Protein AF-A0A235BQT8-F1 (afdb_monomer_lite)

pLDDT: mean 84.84, std 7.15, range [52.06, 92.62]

Structure (mmCIF, N/CA/C/O backbone):
data_AF-A0A235BQT8-F1
#
_entry.id   AF-A0A235BQT8-F1
#
loop_
_atom_site.group_PDB
_atom_site.id
_atom_site.type_symbol
_atom_site.label_atom_id
_atom_site.label_alt_id
_atom_site.label_comp_id
_atom_site.label_asym_id
_atom_site.label_entity_id
_atom_site.label_seq_id
_atom_site.pdbx_PDB_ins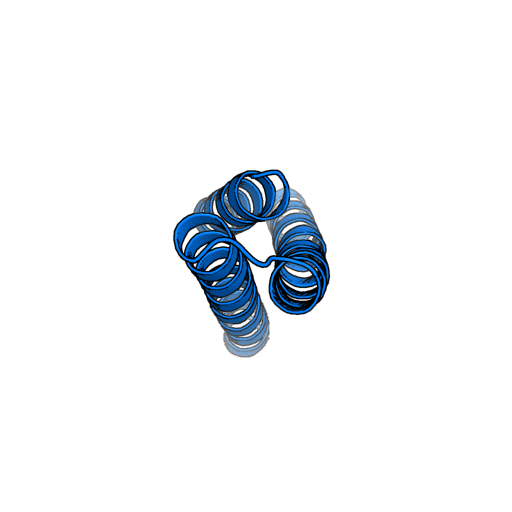_code
_atom_site.Cartn_x
_atom_site.Cartn_y
_atom_site.Cartn_z
_atom_site.occupancy
_atom_site.B_iso_or_equiv
_atom_site.auth_seq_id
_atom_site.auth_comp_id
_atom_site.auth_asym_id
_atom_site.auth_atom_id
_atom_site.pdbx_PDB_model_num
ATOM 1 N N . MET A 1 1 ? -8.854 6.653 10.261 1.00 60.28 1 MET A N 1
ATOM 2 C CA . MET A 1 1 ? -8.581 7.701 9.244 1.00 60.28 1 MET A CA 1
ATOM 3 C C . MET A 1 1 ? -7.223 7.502 8.583 1.00 60.28 1 MET A C 1
ATOM 5 O O . MET A 1 1 ? -7.165 7.599 7.368 1.00 60.28 1 MET A O 1
ATOM 9 N N . ARG A 1 2 ? -6.165 7.170 9.343 1.00 73.12 2 ARG A N 1
ATOM 10 C CA . ARG A 1 2 ? -4.819 6.906 8.804 1.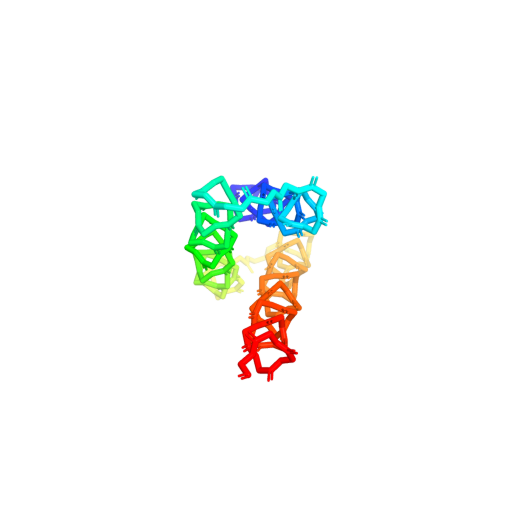00 73.12 2 ARG A CA 1
ATOM 11 C C . ARG A 1 2 ? -4.796 5.751 7.785 1.00 73.12 2 ARG A C 1
ATOM 13 O O . ARG A 1 2 ? -4.423 6.018 6.650 1.00 73.12 2 ARG A O 1
ATOM 20 N N . ALA A 1 3 ? -5.338 4.567 8.115 1.00 71.94 3 ALA A N 1
ATOM 21 C CA . ALA A 1 3 ? -5.533 3.463 7.156 1.00 71.94 3 ALA A CA 1
ATOM 22 C C . ALA A 1 3 ? -6.162 3.899 5.824 1.00 71.94 3 ALA A C 1
ATOM 24 O O . ALA A 1 3 ? -5.694 3.532 4.757 1.00 71.94 3 ALA A O 1
ATOM 25 N N . TYR A 1 4 ? -7.217 4.716 5.879 1.00 71.25 4 TYR A N 1
ATOM 26 C CA . TYR A 1 4 ? -7.943 5.143 4.683 1.00 71.25 4 TYR A CA 1
ATOM 27 C C . TYR A 1 4 ? -7.088 6.041 3.779 1.00 71.25 4 TYR A C 1
ATOM 29 O O . TYR A 1 4 ? -7.035 5.823 2.574 1.00 71.25 4 TYR A O 1
ATOM 37 N N . ILE A 1 5 ? -6.356 7.001 4.352 1.00 80.75 5 ILE A N 1
ATOM 38 C CA . ILE A 1 5 ? -5.428 7.851 3.588 1.00 80.75 5 ILE A CA 1
ATOM 39 C C . ILE A 1 5 ? -4.330 6.993 2.946 1.00 80.75 5 ILE A C 1
ATOM 41 O O . ILE A 1 5 ? -4.032 7.159 1.766 1.00 80.75 5 ILE A O 1
ATOM 45 N N . VAL A 1 6 ? -3.779 6.036 3.698 1.00 80.06 6 VAL A N 1
ATOM 46 C CA . VAL A 1 6 ? -2.765 5.095 3.200 1.00 80.06 6 VAL A CA 1
ATOM 47 C C . VAL A 1 6 ? -3.314 4.234 2.056 1.00 80.06 6 VAL A C 1
ATOM 49 O O . VAL A 1 6 ? -2.629 4.041 1.054 1.00 80.06 6 VAL A O 1
ATOM 52 N N . SER A 1 7 ? -4.572 3.798 2.149 1.00 77.38 7 SER A N 1
ATOM 53 C CA . SER A 1 7 ? -5.250 3.060 1.079 1.00 77.38 7 SER A CA 1
ATOM 54 C C . SER A 1 7 ? -5.388 3.886 -0.206 1.00 77.38 7 SER A C 1
ATOM 56 O O . SER A 1 7 ? -5.153 3.369 -1.296 1.00 77.38 7 SER A O 1
ATOM 58 N N . CYS A 1 8 ? -5.670 5.191 -0.094 1.00 80.94 8 CYS A N 1
ATOM 59 C CA . CYS A 1 8 ? -5.721 6.089 -1.248 1.00 80.94 8 CYS A CA 1
ATOM 60 C C . CYS A 1 8 ? -4.343 6.251 -1.900 1.00 80.94 8 CYS A C 1
ATOM 62 O O . CYS A 1 8 ? -4.245 6.211 -3.123 1.00 80.94 8 CYS A O 1
ATOM 64 N N . ILE A 1 9 ? -3.277 6.391 -1.104 1.00 85.81 9 ILE A N 1
ATOM 65 C CA . ILE A 1 9 ? -1.900 6.470 -1.620 1.00 85.81 9 ILE A CA 1
ATOM 66 C C . ILE A 1 9 ? -1.535 5.179 -2.362 1.00 85.81 9 ILE A C 1
ATOM 68 O O . ILE A 1 9 ? -0.974 5.248 -3.455 1.00 85.81 9 ILE A O 1
ATOM 72 N N . ALA A 1 10 ? -1.903 4.015 -1.814 1.00 80.94 10 ALA A N 1
ATOM 73 C CA . ALA A 1 10 ? -1.676 2.721 -2.455 1.00 80.94 10 ALA A CA 1
ATOM 74 C C . ALA A 1 10 ? -2.373 2.627 -3.823 1.00 80.94 10 ALA A C 1
ATOM 76 O O . ALA A 1 10 ? -1.753 2.212 -4.801 1.00 80.94 10 ALA A O 1
ATOM 77 N N . VAL A 1 11 ? -3.634 3.069 -3.912 1.00 87.44 11 VAL A N 1
ATOM 78 C CA . VAL A 1 11 ? -4.394 3.094 -5.175 1.00 87.44 11 VAL A CA 1
ATOM 79 C C . VAL A 1 11 ? -3.776 4.055 -6.182 1.00 87.44 11 VAL A C 1
ATOM 81 O O . VAL A 1 11 ? -3.601 3.687 -7.339 1.00 87.44 11 VAL A O 1
ATOM 84 N N . ILE A 1 12 ? -3.413 5.267 -5.760 1.00 88.69 12 ILE A N 1
ATOM 85 C CA . ILE A 1 12 ? -2.795 6.260 -6.648 1.00 88.69 12 ILE A CA 1
ATOM 86 C C . ILE A 1 12 ? -1.478 5.709 -7.203 1.00 88.69 12 ILE A C 1
ATOM 88 O O . ILE A 1 12 ? -1.283 5.709 -8.417 1.00 88.69 12 ILE A O 1
ATOM 92 N N . ALA A 1 13 ? -0.609 5.170 -6.343 1.00 84.06 13 ALA A N 1
ATOM 93 C CA . ALA A 1 13 ? 0.646 4.554 -6.768 1.00 84.06 13 ALA A CA 1
ATOM 94 C C . ALA A 1 13 ? 0.415 3.393 -7.751 1.00 84.06 13 ALA A C 1
ATOM 96 O O . ALA A 1 13 ? 1.111 3.300 -8.761 1.00 84.06 13 ALA A O 1
ATOM 97 N N . PHE A 1 14 ? -0.598 2.557 -7.499 1.00 85.06 14 PHE A N 1
ATOM 98 C CA . PHE A 1 14 ? -0.992 1.464 -8.388 1.00 85.06 14 PHE A CA 1
ATOM 99 C C . PHE A 1 14 ? -1.513 1.943 -9.749 1.00 85.06 14 PHE A C 1
ATOM 101 O O . PHE A 1 14 ? -1.189 1.344 -10.767 1.00 85.06 14 PHE A O 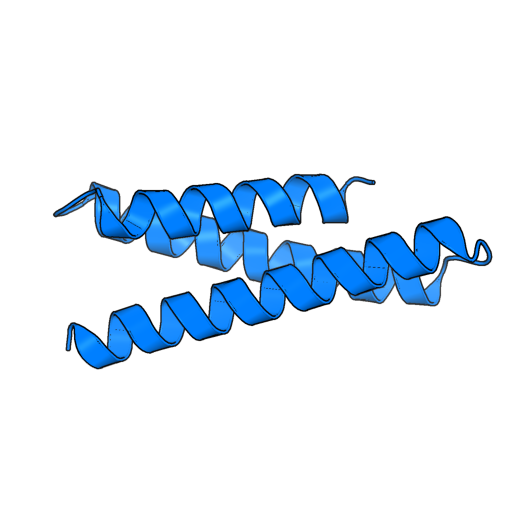1
ATOM 108 N N . MET A 1 15 ? -2.288 3.026 -9.810 1.00 87.94 15 MET A N 1
ATOM 109 C CA . MET A 1 15 ? -2.746 3.566 -11.094 1.00 87.94 15 MET A CA 1
ATOM 110 C C . MET A 1 15 ? -1.582 4.170 -11.889 1.00 87.94 15 MET A C 1
ATOM 112 O O . MET A 1 15 ? -1.417 3.865 -13.068 1.00 87.94 15 MET A O 1
ATOM 116 N N . PHE A 1 16 ? -0.730 4.969 -11.237 1.00 86.56 16 PHE A N 1
ATOM 117 C CA . PHE A 1 16 ? 0.450 5.568 -11.876 1.00 86.56 16 PHE A CA 1
ATOM 118 C C . PHE A 1 16 ? 1.460 4.528 -12.361 1.00 86.56 16 PHE A C 1
ATOM 120 O O . PHE A 1 16 ? 2.132 4.751 -13.366 1.00 86.56 16 PHE A O 1
ATOM 127 N N . HIS A 1 17 ? 1.542 3.380 -11.688 1.00 83.31 17 HIS A N 1
ATOM 128 C CA . HIS A 1 17 ? 2.405 2.272 -12.078 1.00 83.31 17 HIS A CA 1
ATOM 129 C C . HIS A 1 17 ? 2.201 1.835 -13.540 1.00 83.31 17 HIS A C 1
ATOM 131 O O . HIS A 1 17 ? 3.188 1.538 -14.202 1.00 83.31 17 HIS A O 1
ATOM 137 N N . PHE A 1 18 ? 0.976 1.874 -14.079 1.00 82.44 18 PHE A N 1
ATOM 138 C CA . PHE A 1 18 ? 0.710 1.503 -15.480 1.00 82.44 18 PHE A CA 1
ATOM 139 C C . PHE A 1 18 ? 1.033 2.599 -16.504 1.00 82.44 18 PHE A C 1
ATOM 141 O O . PHE A 1 18 ? 1.138 2.306 -17.692 1.00 82.44 18 PHE A O 1
ATOM 148 N N . TRP A 1 19 ? 1.200 3.851 -16.068 1.00 84.00 19 TRP A N 1
ATOM 149 C CA . TRP A 1 19 ? 1.568 4.972 -16.943 1.00 84.00 19 TRP A CA 1
ATOM 150 C C . TRP A 1 19 ? 3.070 5.266 -16.964 1.00 84.00 19 TRP A C 1
ATOM 152 O O . TRP A 1 19 ? 3.529 6.048 -17.797 1.00 84.00 19 TRP A O 1
ATOM 162 N N . CYS A 1 20 ? 3.849 4.655 -16.071 1.00 81.56 20 CYS A N 1
ATOM 163 C CA . CYS A 1 20 ? 5.298 4.816 -16.011 1.00 81.56 20 CYS A CA 1
ATOM 164 C C . CYS A 1 20 ? 6.020 3.555 -16.503 1.00 81.56 20 CYS A C 1
ATOM 166 O O . CYS A 1 20 ? 5.536 2.441 -16.336 1.00 81.56 20 CYS A O 1
ATOM 168 N N . THR A 1 21 ? 7.216 3.719 -17.073 1.00 80.69 21 THR A N 1
ATOM 169 C CA . THR A 1 21 ? 8.054 2.612 -17.566 1.00 80.69 21 THR A CA 1
ATOM 170 C C . THR A 1 21 ? 9.425 2.591 -16.876 1.00 80.69 21 THR A C 1
ATOM 172 O O . THR A 1 21 ? 9.806 3.524 -16.161 1.00 80.69 21 THR A O 1
ATOM 175 N N . GLY A 1 22 ? 10.172 1.494 -17.038 1.00 80.56 22 GLY A N 1
ATOM 176 C CA . GLY A 1 22 ? 11.548 1.368 -16.542 1.00 80.56 22 GLY A CA 1
ATOM 177 C C . GLY A 1 22 ? 11.667 1.343 -15.012 1.00 80.56 22 GLY A C 1
ATOM 178 O O . GLY A 1 22 ? 10.940 0.632 -14.322 1.00 80.56 22 GLY A O 1
ATOM 179 N N . THR A 1 23 ? 12.610 2.100 -14.450 1.00 85.19 23 THR A N 1
ATOM 180 C CA . THR A 1 23 ? 12.868 2.113 -12.996 1.00 85.19 23 THR A CA 1
ATOM 181 C C . THR A 1 23 ? 11.680 2.652 -12.197 1.00 85.19 23 THR A C 1
ATOM 183 O O . THR A 1 23 ? 11.358 2.124 -11.133 1.00 85.19 23 THR A O 1
ATOM 186 N N . VAL A 1 24 ? 10.985 3.663 -12.728 1.00 84.31 24 VAL A N 1
ATOM 187 C CA . VAL A 1 24 ? 9.842 4.307 -12.061 1.00 84.31 24 VAL A CA 1
ATOM 188 C C . VAL A 1 24 ? 8.679 3.325 -11.891 1.00 84.31 24 VAL A C 1
ATOM 190 O O . VAL A 1 24 ? 8.052 3.299 -10.834 1.00 84.31 24 VAL A O 1
ATOM 193 N N . TYR A 1 25 ? 8.461 2.448 -12.876 1.00 85.69 25 TYR A N 1
ATOM 194 C CA . TYR A 1 25 ? 7.488 1.353 -12.800 1.00 85.69 25 TYR A CA 1
ATOM 195 C C . TYR A 1 25 ? 7.726 0.457 -11.572 1.00 85.69 25 TYR A C 1
ATOM 197 O O . TYR A 1 25 ? 6.803 0.222 -10.790 1.00 85.69 25 TYR A O 1
ATOM 205 N N . ASN A 1 26 ? 8.969 0.006 -11.355 1.00 85.00 26 ASN A N 1
ATOM 206 C CA . ASN A 1 26 ? 9.319 -0.889 -10.243 1.00 85.00 26 ASN A CA 1
ATOM 207 C C . ASN A 1 26 ? 9.235 -0.188 -8.875 1.00 85.00 26 ASN A C 1
ATOM 209 O O . ASN A 1 26 ? 8.841 -0.805 -7.880 1.00 85.00 26 ASN A O 1
ATOM 213 N N . ILE A 1 27 ? 9.576 1.103 -8.822 1.00 89.06 27 ILE A N 1
ATOM 214 C CA . ILE A 1 27 ? 9.454 1.915 -7.605 1.00 89.06 27 ILE A CA 1
ATOM 215 C C . ILE A 1 27 ? 7.977 2.062 -7.226 1.00 89.06 27 ILE A C 1
ATOM 217 O O . ILE A 1 27 ? 7.606 1.759 -6.094 1.00 89.06 27 ILE A O 1
ATOM 221 N N . LEU A 1 28 ? 7.120 2.455 -8.174 1.00 87.31 28 LEU A N 1
ATOM 222 C CA . LEU A 1 28 ? 5.678 2.598 -7.943 1.00 87.31 28 LEU A CA 1
ATOM 223 C C . LEU A 1 28 ? 5.018 1.269 -7.563 1.00 87.31 28 LEU A C 1
ATOM 225 O O . LEU A 1 28 ? 4.169 1.251 -6.673 1.00 87.31 28 LEU A O 1
ATOM 229 N N . TRP A 1 29 ? 5.462 0.159 -8.164 1.00 90.50 29 TRP A N 1
ATOM 230 C CA . TRP A 1 29 ? 5.026 -1.189 -7.788 1.00 90.50 29 TRP A CA 1
ATOM 231 C C . TRP A 1 29 ? 5.316 -1.481 -6.311 1.00 90.50 29 TRP A C 1
ATOM 233 O O . TRP A 1 29 ? 4.431 -1.884 -5.557 1.00 90.50 29 TRP A O 1
ATOM 243 N N . SER A 1 30 ? 6.552 -1.213 -5.882 1.00 89.06 30 SER A N 1
ATOM 244 C CA . SER A 1 30 ? 7.012 -1.461 -4.511 1.00 89.06 30 SER A CA 1
ATOM 245 C C . SER A 1 30 ? 6.290 -0.569 -3.499 1.00 89.06 30 SER A C 1
ATOM 247 O O . SER A 1 30 ? 5.868 -1.040 -2.443 1.00 89.06 30 SER A O 1
ATOM 249 N N . ILE A 1 31 ? 6.095 0.709 -3.841 1.00 90.25 31 ILE A N 1
ATOM 250 C CA . ILE A 1 31 ? 5.354 1.679 -3.026 1.00 90.25 31 ILE A CA 1
ATOM 251 C C . ILE A 1 31 ? 3.893 1.242 -2.862 1.00 90.25 31 ILE A C 1
ATOM 253 O O . ILE A 1 31 ? 3.389 1.195 -1.738 1.00 90.25 31 ILE A O 1
ATOM 257 N N . GLY A 1 32 ? 3.224 0.888 -3.964 1.00 89.19 32 GLY A N 1
ATOM 258 C CA . GLY A 1 32 ? 1.848 0.393 -3.942 1.00 89.19 32 GLY A CA 1
ATOM 259 C C . GLY A 1 32 ? 1.709 -0.872 -3.096 1.00 89.19 32 GLY A C 1
ATOM 260 O O . GLY A 1 32 ? 0.776 -0.979 -2.301 1.00 89.19 32 GLY A O 1
ATOM 261 N N . GLY A 1 33 ? 2.675 -1.791 -3.197 1.00 90.06 33 GLY A N 1
ATOM 262 C CA . GLY A 1 33 ? 2.703 -3.018 -2.404 1.00 90.06 33 GLY A CA 1
ATOM 263 C C . GLY A 1 33 ? 2.865 -2.746 -0.910 1.00 90.06 33 GLY A C 1
ATOM 264 O O . GLY A 1 33 ? 2.075 -3.236 -0.102 1.00 90.06 33 GLY A O 1
ATOM 265 N N . PHE A 1 34 ? 3.838 -1.911 -0.537 1.00 92.62 34 PHE A N 1
ATOM 266 C CA . PHE A 1 34 ? 4.088 -1.548 0.859 1.00 92.62 34 PHE A CA 1
ATOM 267 C C . PHE A 1 34 ? 2.867 -0.884 1.507 1.00 92.62 34 PHE A C 1
ATOM 269 O O . PHE A 1 34 ? 2.404 -1.322 2.564 1.00 92.62 34 PHE A O 1
ATOM 276 N N . PHE A 1 35 ? 2.299 0.137 0.858 1.00 90.38 35 PHE A N 1
ATOM 277 C CA . PHE A 1 35 ? 1.125 0.827 1.390 1.00 90.38 35 PHE A CA 1
ATOM 278 C C . PHE A 1 35 ? -0.140 -0.038 1.345 1.00 90.38 35 PHE A C 1
ATOM 280 O O . PHE A 1 35 ? -0.976 0.078 2.240 1.00 90.38 35 PHE A O 1
ATOM 287 N N . GLY A 1 36 ? -0.267 -0.945 0.372 1.00 89.44 36 GLY A N 1
ATOM 288 C CA . GLY A 1 36 ? -1.331 -1.948 0.338 1.00 89.44 36 GLY A CA 1
ATOM 289 C C . GLY A 1 36 ? -1.300 -2.858 1.569 1.00 89.44 36 GLY A C 1
ATOM 290 O O . GLY A 1 36 ? -2.304 -2.965 2.274 1.00 89.44 36 GLY A O 1
ATOM 291 N N . ILE A 1 37 ? -0.137 -3.439 1.889 1.00 92.50 37 ILE A N 1
ATOM 292 C CA . ILE A 1 37 ? 0.055 -4.291 3.080 1.00 92.50 37 ILE A CA 1
ATOM 293 C C . ILE A 1 37 ? -0.208 -3.498 4.363 1.00 92.50 37 ILE A C 1
ATOM 295 O O . ILE A 1 37 ? -0.951 -3.957 5.234 1.00 92.50 37 ILE A O 1
ATOM 299 N N . TRP A 1 38 ? 0.350 -2.289 4.470 1.00 91.00 38 TRP A N 1
ATOM 300 C CA . TRP A 1 38 ? 0.134 -1.427 5.633 1.00 91.00 38 TRP A CA 1
ATOM 301 C C . TRP A 1 38 ? -1.348 -1.096 5.829 1.00 91.00 38 TRP A C 1
ATOM 303 O O . TRP A 1 38 ? -1.857 -1.158 6.947 1.00 91.00 38 TRP A O 1
ATOM 313 N N . SER A 1 39 ? -2.059 -0.774 4.745 1.00 89.50 39 SER A N 1
ATOM 314 C CA . SER A 1 39 ? -3.493 -0.474 4.770 1.00 89.50 39 SER A CA 1
ATOM 315 C C . SER A 1 39 ? -4.320 -1.653 5.284 1.00 89.50 39 SER A C 1
ATOM 317 O O . SER A 1 39 ? -5.252 -1.462 6.069 1.00 89.50 39 SER A O 1
ATOM 319 N N . ILE A 1 40 ? -3.963 -2.878 4.887 1.00 91.19 40 ILE A N 1
ATOM 320 C CA . ILE A 1 40 ? -4.593 -4.105 5.392 1.00 91.19 40 ILE A CA 1
ATOM 321 C C . ILE A 1 40 ? -4.335 -4.256 6.886 1.00 91.19 40 ILE A C 1
ATOM 323 O O . ILE A 1 40 ? -5.279 -4.455 7.650 1.00 91.19 40 ILE A O 1
ATOM 327 N N . TYR A 1 41 ? -3.079 -4.131 7.308 1.00 89.75 41 TYR A N 1
ATOM 328 C CA . TYR A 1 41 ? -2.694 -4.311 8.703 1.00 89.75 41 TYR A CA 1
ATOM 329 C C . TYR A 1 41 ? -3.369 -3.280 9.624 1.00 89.75 41 TYR A C 1
ATOM 331 O O . TYR A 1 41 ? -4.064 -3.656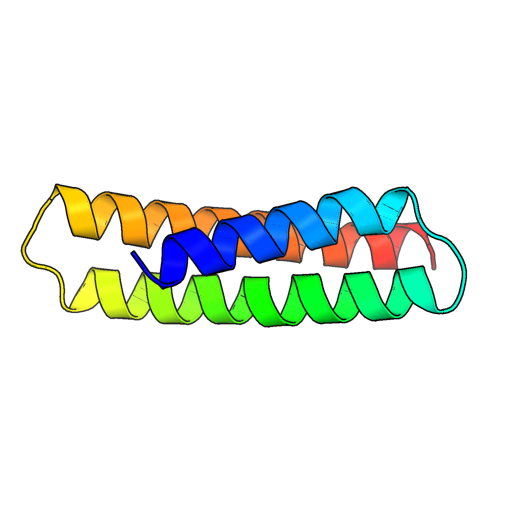 10.572 1.00 89.75 41 TYR A O 1
ATOM 339 N N . ASP A 1 42 ? -3.258 -1.987 9.299 1.00 88.38 42 ASP A N 1
ATOM 340 C CA . ASP A 1 42 ? -3.881 -0.896 10.065 1.00 88.38 42 ASP A CA 1
ATOM 341 C C . ASP A 1 42 ? -5.414 -0.987 10.022 1.00 88.38 42 ASP A C 1
ATOM 343 O O . ASP A 1 42 ? -6.083 -0.748 11.030 1.00 88.38 42 ASP A O 1
ATOM 347 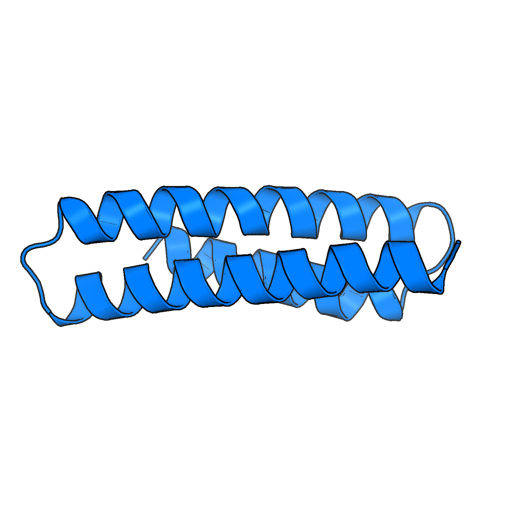N N . GLY A 1 43 ? -5.987 -1.385 8.880 1.00 86.12 43 GLY A N 1
ATOM 348 C CA . GLY A 1 43 ? -7.424 -1.605 8.719 1.00 86.12 43 GLY A CA 1
ATOM 349 C C . GLY A 1 43 ? -7.954 -2.748 9.589 1.00 86.12 43 GLY A C 1
ATOM 350 O O . GLY A 1 43 ? -8.987 -2.596 10.245 1.00 86.12 43 GLY A O 1
ATOM 351 N N . ILE A 1 44 ? -7.240 -3.873 9.666 1.00 89.25 44 ILE A N 1
ATOM 352 C CA . ILE A 1 44 ? -7.616 -5.011 10.517 1.00 89.25 44 ILE A CA 1
ATOM 353 C C . ILE A 1 44 ? -7.508 -4.634 11.997 1.00 89.25 44 ILE A C 1
ATOM 355 O O . ILE A 1 44 ? -8.468 -4.845 12.741 1.00 89.25 44 ILE A O 1
ATOM 359 N N . ILE A 1 45 ? -6.393 -4.031 12.418 1.00 89.75 45 ILE A N 1
ATOM 360 C CA . ILE A 1 45 ? -6.188 -3.609 13.811 1.00 89.75 45 ILE A CA 1
ATOM 361 C C . ILE A 1 45 ? -7.247 -2.590 14.218 1.00 89.75 45 ILE A C 1
ATOM 363 O O . ILE A 1 45 ? -7.965 -2.794 15.197 1.00 89.75 45 ILE A O 1
ATOM 367 N N . THR A 1 46 ? -7.421 -1.527 13.430 1.00 87.12 46 THR A N 1
ATOM 368 C CA . THR A 1 46 ? -8.418 -0.489 13.722 1.00 87.12 46 THR A CA 1
ATOM 369 C C . THR A 1 46 ? -9.823 -1.086 13.793 1.00 87.12 46 THR A C 1
ATOM 371 O O . THR A 1 46 ? -10.624 -0.674 14.626 1.00 87.12 46 THR A O 1
ATOM 374 N N . ARG A 1 47 ? -10.140 -2.090 12.967 1.00 83.50 47 ARG A N 1
ATOM 375 C CA . ARG A 1 47 ? -11.427 -2.793 13.023 1.00 83.50 47 ARG A CA 1
ATOM 376 C C . ARG A 1 47 ? -11.615 -3.596 14.315 1.00 83.50 47 ARG A C 1
ATOM 378 O O . ARG A 1 47 ? -12.758 -3.692 14.758 1.00 83.50 47 ARG A O 1
ATOM 385 N N . MET A 1 48 ? -10.559 -4.183 14.885 1.00 85.06 48 MET A N 1
ATOM 386 C CA . MET A 1 48 ? -10.644 -4.947 16.140 1.00 85.06 48 MET A CA 1
ATOM 387 C C . MET A 1 48 ? -10.880 -4.047 17.355 1.00 85.06 48 MET A C 1
ATOM 389 O O . MET A 1 48 ? -11.652 -4.413 18.233 1.00 85.06 48 MET A O 1
ATOM 393 N N . PHE A 1 49 ? -10.253 -2.869 17.383 1.00 85.69 49 PHE A N 1
ATOM 394 C CA . PHE A 1 49 ? -10.311 -1.953 18.529 1.00 85.69 49 PHE A CA 1
ATOM 395 C C . PHE A 1 49 ? -11.377 -0.852 18.407 1.00 85.69 49 PHE A C 1
ATOM 397 O O . PHE A 1 49 ? -11.525 -0.038 19.313 1.00 85.69 49 PHE A O 1
ATOM 404 N N . SER A 1 50 ? -12.114 -0.781 17.293 1.00 83.00 50 SER A N 1
ATOM 405 C CA . SER A 1 50 ? -13.105 0.278 17.076 1.00 83.00 50 SER A CA 1
ATOM 406 C C . SER A 1 50 ? -14.515 -0.132 17.501 1.00 83.00 50 SER A C 1
ATOM 408 O O . SER A 1 50 ? -15.136 -1.012 16.902 1.00 83.00 50 SER A O 1
ATOM 410 N N . GLU A 1 51 ? -15.061 0.597 18.473 1.00 80.00 51 GLU A N 1
ATOM 411 C CA . GLU A 1 51 ? -16.454 0.473 18.929 1.00 80.00 51 GLU A CA 1
ATOM 412 C C . GLU A 1 51 ? -17.442 1.244 18.027 1.00 80.00 51 GLU A C 1
ATOM 414 O O . GLU A 1 51 ? -18.642 0.965 17.988 1.00 80.00 51 GLU A O 1
ATOM 419 N N . GLY A 1 52 ? -16.945 2.200 17.234 1.00 83.19 52 GLY A N 1
ATOM 420 C CA . GLY A 1 52 ? -17.761 3.058 16.377 1.00 83.19 52 GLY A CA 1
ATOM 421 C C . GLY A 1 52 ? -18.067 2.442 15.008 1.00 83.19 52 GLY A C 1
ATOM 422 O O . GLY A 1 52 ? -17.161 2.226 14.201 1.00 83.19 52 GLY A O 1
ATOM 423 N N . LYS A 1 53 ? -19.358 2.279 14.667 1.00 83.69 53 LYS A N 1
ATOM 424 C CA . LYS A 1 53 ? -19.815 1.752 13.356 1.00 83.69 53 LYS A CA 1
ATOM 425 C C . LYS A 1 53 ? -19.127 2.425 12.154 1.00 83.69 53 LYS A C 1
ATOM 427 O O . LYS A 1 53 ? -18.679 1.738 11.239 1.00 83.69 53 LYS A O 1
ATOM 432 N N . LYS A 1 54 ? -18.992 3.760 12.168 1.00 83.62 54 LYS A N 1
ATOM 433 C CA . LYS A 1 54 ? -18.362 4.538 11.081 1.00 83.62 54 LYS A CA 1
ATOM 434 C C . LYS A 1 54 ? -16.866 4.243 10.935 1.00 83.62 54 LYS A C 1
ATOM 436 O O . LYS A 1 54 ? -16.377 4.063 9.824 1.00 83.62 54 LYS A O 1
ATOM 441 N N . GLN A 1 55 ? -16.134 4.191 12.044 1.00 82.44 55 GLN A N 1
ATOM 442 C CA . GLN A 1 55 ? -14.697 3.914 12.030 1.00 82.44 55 GLN A CA 1
ATOM 443 C C . GLN A 1 55 ? -14.413 2.470 11.609 1.00 82.44 55 GLN A C 1
ATOM 445 O O . GLN A 1 55 ? -13.521 2.243 10.794 1.00 82.44 55 GLN A O 1
ATOM 450 N N . ARG A 1 56 ? -15.226 1.518 12.076 1.00 83.62 56 ARG A N 1
ATOM 451 C CA . ARG A 1 56 ? -15.147 0.111 11.674 1.00 83.62 56 ARG A CA 1
ATOM 452 C C . ARG A 1 56 ? -15.385 -0.082 10.173 1.00 83.62 56 ARG A C 1
ATOM 454 O O . ARG A 1 56 ? -14.663 -0.849 9.536 1.00 83.62 56 ARG A O 1
ATOM 461 N N . ALA A 1 57 ? -16.350 0.639 9.597 1.00 85.62 57 ALA A N 1
ATOM 462 C CA . ALA A 1 57 ? -16.604 0.625 8.156 1.00 85.62 57 ALA A CA 1
ATOM 463 C C . ALA A 1 57 ? -15.413 1.183 7.356 1.00 85.62 57 ALA A C 1
ATOM 465 O O . ALA A 1 57 ? -14.954 0.528 6.425 1.00 85.62 57 ALA A O 1
ATOM 466 N N . LEU A 1 58 ? -14.856 2.330 7.768 1.00 83.81 58 LEU A N 1
ATOM 467 C CA . LEU A 1 58 ? -13.678 2.935 7.124 1.00 83.81 58 LEU A CA 1
ATOM 468 C C . LEU A 1 58 ? -12.414 2.066 7.234 1.00 83.81 58 LEU A C 1
ATOM 470 O O . LEU A 1 58 ? -11.587 2.044 6.329 1.00 83.81 58 LEU A O 1
ATOM 474 N N . ALA A 1 59 ? -12.244 1.364 8.352 1.00 86.81 59 ALA A N 1
ATOM 475 C CA . ALA A 1 59 ? -11.133 0.440 8.547 1.00 86.81 59 ALA A CA 1
ATOM 476 C C . ALA A 1 59 ? -11.277 -0.804 7.653 1.00 86.81 59 ALA A C 1
ATOM 478 O O . ALA A 1 59 ? -10.311 -1.260 7.046 1.00 86.81 59 ALA A O 1
ATOM 479 N N . THR A 1 60 ? -12.510 -1.304 7.514 1.00 88.88 60 THR A N 1
ATOM 480 C CA . THR A 1 60 ? -12.820 -2.424 6.618 1.00 88.88 60 THR A CA 1
ATOM 481 C C . THR A 1 60 ? -12.598 -2.034 5.156 1.00 88.88 60 THR A C 1
ATOM 483 O O . THR A 1 60 ? -11.975 -2.796 4.422 1.00 88.88 60 THR A O 1
ATOM 486 N N . SER A 1 61 ? -13.039 -0.845 4.730 1.00 87.12 61 SER A N 1
ATOM 487 C CA . SER A 1 61 ? -12.817 -0.386 3.354 1.00 87.12 61 SER A CA 1
ATOM 488 C C . SER A 1 61 ? -11.332 -0.206 3.038 1.00 87.12 61 SER A C 1
ATOM 490 O O . SER A 1 61 ? -10.892 -0.653 1.985 1.00 87.12 61 SER A O 1
ATOM 492 N N . ALA A 1 62 ? -10.541 0.352 3.960 1.00 87.12 62 ALA A N 1
ATOM 493 C CA . ALA A 1 62 ? -9.093 0.473 3.787 1.00 87.12 62 ALA A CA 1
ATOM 494 C C . ALA A 1 62 ? -8.407 -0.895 3.606 1.00 87.12 62 ALA A C 1
ATOM 496 O O . ALA A 1 62 ? -7.544 -1.047 2.737 1.00 87.12 62 ALA A O 1
ATOM 497 N N . ALA A 1 63 ? -8.823 -1.907 4.374 1.00 88.12 63 ALA A N 1
ATOM 498 C CA . ALA A 1 63 ? -8.298 -3.260 4.222 1.00 88.12 63 ALA A CA 1
ATOM 499 C C . ALA A 1 63 ? -8.671 -3.871 2.862 1.00 88.12 63 ALA A C 1
ATOM 501 O O . ALA A 1 63 ? -7.807 -4.404 2.170 1.00 88.12 63 ALA A O 1
ATOM 502 N N . VAL A 1 64 ? -9.931 -3.736 2.438 1.00 92.31 64 VAL A N 1
ATOM 503 C CA . VAL A 1 64 ? -10.395 -4.235 1.132 1.00 92.31 64 VAL A CA 1
ATOM 504 C C . VAL A 1 64 ? -9.638 -3.569 -0.019 1.00 92.31 64 VAL A C 1
ATOM 506 O O . VAL A 1 64 ? -9.176 -4.258 -0.925 1.00 92.31 64 VAL A O 1
ATOM 509 N N . ILE A 1 65 ? -9.451 -2.249 0.035 1.00 91.69 65 ILE A N 1
ATOM 510 C CA . ILE A 1 65 ? -8.687 -1.505 -0.974 1.00 91.69 65 ILE A CA 1
ATOM 511 C C . ILE A 1 65 ? -7.242 -2.015 -1.046 1.00 91.69 65 ILE A C 1
ATOM 513 O O . ILE A 1 65 ? -6.740 -2.269 -2.139 1.00 91.69 65 ILE A O 1
ATOM 517 N N . GLY A 1 66 ? -6.588 -2.220 0.102 1.00 89.19 66 GLY A N 1
ATOM 518 C CA . GLY A 1 66 ? -5.229 -2.766 0.139 1.00 89.19 66 GLY A CA 1
ATOM 519 C C . GLY A 1 66 ? -5.126 -4.154 -0.504 1.00 89.19 66 GLY A C 1
ATOM 520 O O . GLY A 1 66 ? -4.178 -4.412 -1.243 1.00 89.19 66 GLY A O 1
ATOM 521 N N . ILE A 1 67 ? -6.126 -5.022 -0.298 1.00 92.38 67 ILE A N 1
ATOM 522 C CA . ILE A 1 67 ? -6.185 -6.354 -0.930 1.00 92.38 67 ILE A CA 1
ATOM 523 C C . ILE A 1 67 ? -6.315 -6.231 -2.450 1.00 92.38 67 ILE A C 1
ATOM 525 O O . ILE A 1 67 ? -5.593 -6.907 -3.178 1.00 92.38 67 ILE A O 1
ATOM 529 N N . ILE A 1 68 ? -7.205 -5.359 -2.934 1.00 92.56 68 ILE A N 1
ATOM 530 C CA . ILE A 1 68 ? -7.407 -5.137 -4.374 1.00 92.56 68 ILE A CA 1
ATOM 531 C C . ILE A 1 68 ? -6.111 -4.646 -5.029 1.00 92.56 68 ILE A C 1
ATOM 533 O O . ILE A 1 68 ? -5.730 -5.156 -6.082 1.00 92.56 68 ILE A O 1
ATOM 537 N N . VAL A 1 69 ? -5.408 -3.704 -4.390 1.00 91.56 69 VAL A N 1
ATOM 538 C CA . VAL A 1 69 ? -4.118 -3.199 -4.881 1.00 91.56 69 VAL A CA 1
ATOM 539 C C . VAL A 1 69 ? -3.084 -4.322 -4.960 1.00 91.56 69 VAL A C 1
ATOM 541 O O . VAL A 1 69 ? -2.424 -4.461 -5.986 1.00 91.56 69 VAL A O 1
ATOM 544 N N . LEU A 1 70 ? -2.965 -5.162 -3.927 1.00 91.69 70 LEU A N 1
ATOM 545 C CA . LEU A 1 70 ? -2.016 -6.278 -3.945 1.00 91.69 70 LEU A CA 1
ATOM 546 C C . LEU A 1 70 ? -2.337 -7.305 -5.028 1.00 91.69 70 LEU A C 1
ATOM 548 O O . LEU A 1 70 ? -1.432 -7.707 -5.753 1.00 91.69 70 LEU A O 1
ATOM 552 N N . LEU A 1 71 ? -3.609 -7.677 -5.191 1.00 91.44 71 LEU A N 1
ATOM 553 C CA . LEU A 1 71 ? -4.034 -8.566 -6.275 1.00 91.44 71 LEU A CA 1
ATOM 554 C C . LEU A 1 71 ? -3.682 -7.976 -7.644 1.00 91.44 71 LEU A C 1
ATOM 556 O O . LEU A 1 71 ? -3.134 -8.678 -8.493 1.00 91.44 71 LEU A O 1
ATOM 560 N N . GLY A 1 72 ? -3.938 -6.681 -7.841 1.00 88.81 72 GLY A N 1
ATOM 561 C CA . GLY A 1 72 ? -3.574 -5.972 -9.064 1.00 88.81 72 GLY A CA 1
ATOM 562 C C . GLY A 1 72 ? -2.066 -5.975 -9.329 1.00 88.81 72 GLY A C 1
ATOM 563 O O . GLY A 1 72 ? -1.645 -6.240 -10.452 1.00 88.81 72 GLY A O 1
ATOM 564 N N . LEU 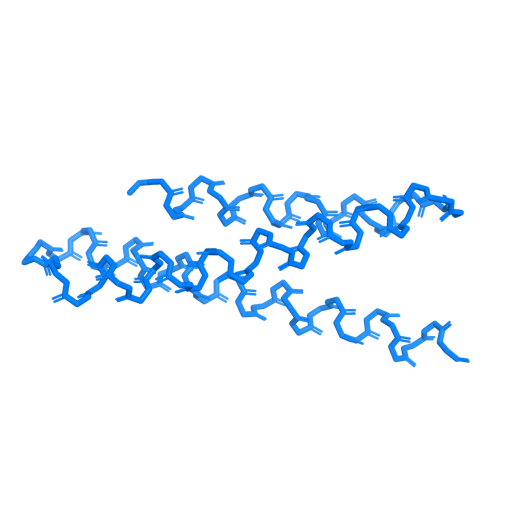A 1 73 ? -1.246 -5.733 -8.302 1.00 88.88 73 LEU A N 1
ATOM 565 C CA . LEU A 1 73 ? 0.220 -5.751 -8.399 1.00 88.88 73 LEU A CA 1
ATOM 566 C C . LEU A 1 73 ? 0.778 -7.156 -8.665 1.00 88.88 73 LEU A C 1
ATOM 568 O O . LEU A 1 73 ? 1.765 -7.304 -9.388 1.00 88.88 73 LEU A O 1
ATOM 572 N N . THR A 1 74 ? 0.165 -8.196 -8.097 1.00 89.56 74 THR A N 1
ATOM 573 C CA . THR A 1 74 ? 0.522 -9.589 -8.394 1.00 89.56 74 THR A CA 1
ATOM 574 C C . THR A 1 74 ? 0.204 -9.924 -9.847 1.00 89.56 74 THR A C 1
ATOM 576 O O . THR A 1 74 ? 1.057 -10.468 -10.546 1.00 89.56 74 THR A O 1
ATOM 579 N N . MET A 1 75 ? -0.985 -9.549 -10.325 1.00 88.19 75 MET A N 1
ATOM 580 C CA . MET A 1 75 ? -1.374 -9.754 -11.722 1.00 88.19 75 MET A CA 1
ATOM 581 C C . MET A 1 75 ? -0.477 -8.974 -12.684 1.00 88.19 75 MET A C 1
ATOM 583 O O . MET A 1 75 ? -0.071 -9.535 -13.698 1.00 88.19 75 MET A O 1
ATOM 587 N N . SER A 1 76 ? -0.094 -7.733 -12.351 1.00 85.56 76 SER A N 1
ATOM 588 C CA . SER A 1 76 ? 0.815 -6.953 -13.200 1.00 85.56 76 SER A CA 1
ATOM 589 C C . SER A 1 76 ? 2.173 -7.635 -13.349 1.00 85.56 76 SER A C 1
ATOM 591 O O . SER A 1 76 ? 2.705 -7.693 -14.452 1.00 85.56 76 SER A O 1
ATOM 593 N N . LYS A 1 77 ? 2.708 -8.243 -12.282 1.00 81.06 77 LYS A N 1
ATOM 594 C CA . LYS A 1 77 ? 3.945 -9.031 -12.367 1.00 81.06 77 LYS A CA 1
ATOM 595 C C . LYS A 1 77 ? 3.792 -10.336 -13.142 1.00 81.06 77 LYS A C 1
ATOM 597 O O . LYS A 1 77 ? 4.728 -10.691 -13.843 1.00 81.06 77 LYS A O 1
ATOM 602 N N . LEU A 1 78 ? 2.660 -11.031 -13.019 1.00 83.12 78 LEU A N 1
ATOM 603 C CA . LEU A 1 78 ? 2.408 -12.290 -13.731 1.00 83.12 78 LEU A CA 1
ATOM 604 C C . LEU A 1 78 ? 2.199 -12.093 -15.238 1.00 83.12 78 LEU A C 1
ATOM 606 O O . LEU A 1 78 ? 2.605 -12.948 -16.010 1.00 83.12 78 LEU A O 1
ATOM 610 N N . TRP A 1 79 ? 1.568 -10.994 -15.655 1.00 71.00 79 TRP A N 1
ATOM 611 C CA . TRP A 1 79 ? 1.344 -10.678 -17.073 1.00 71.00 79 TRP A CA 1
ATOM 612 C C . TRP A 1 79 ? 2.556 -10.045 -17.770 1.00 71.00 79 TRP A C 1
ATOM 614 O O . TRP A 1 79 ? 2.602 -10.017 -18.996 1.00 71.00 79 TRP A O 1
ATOM 624 N N . LEU A 1 80 ? 3.505 -9.499 -17.005 1.00 62.00 80 LEU A N 1
ATOM 625 C CA . LEU A 1 80 ? 4.735 -8.874 -17.514 1.00 62.00 80 LEU A CA 1
ATOM 626 C C . LEU A 1 80 ? 5.981 -9.765 -17.334 1.00 62.00 80 LEU A C 1
ATOM 628 O O . LEU A 1 80 ? 7.102 -9.274 -17.488 1.00 62.00 80 LEU A O 1
ATOM 632 N N . LEU A 1 81 ? 5.780 -11.037 -16.974 1.00 52.06 81 LEU A N 1
ATOM 633 C CA . LEU A 1 81 ? 6.778 -12.113 -16.951 1.00 52.06 81 LEU A CA 1
ATOM 634 C C . LEU A 1 81 ? 6.698 -12.908 -18.257 1.00 52.06 81 LEU A C 1
ATOM 636 O O . LEU A 1 81 ? 7.782 -13.245 -18.780 1.00 52.06 81 LEU A O 1
#

Sequence (81 aa):
MRAYIVSCIAVIAFMFHFWCTGTVYNILWSIGGFFGIWSIYDGIITRMFSEGKKQRALATSAAVIGIIVLLGLTMSKLWLL

Radius of gyration: 13.41 Å; chains: 1; bounding box: 33×20×36 Å

Foldseek 3Di:
DVLLVLLVLLVVLLVVLVVDDDPSNVVSLVSSLVSLVVSLVQLVVQLVPDPDPVSNVSSVVSNVSSVVSNVSSVVVVVVVD

Secondary structure (DSSP, 8-state):
-HHHHHHHHHHHHHHHHTT--HHHHHHHHHHHHHHHHHHHHHHHHHHHH---HHHHHHHHHHHHHHHHHHHHHHHHHHHT-

Organism: NCBI:txid1973748